Protein AF-A0A7J2HMY9-F1 (afdb_monomer_lite)

Secondary structure (DSSP, 8-state):
----EEESHHHHHHHTTSSS-EEEEEE--SHHHHHHHTS-TT-EEEEEE-

Foldseek 3Di:
DPAAEAEEDVSCVVPVPPPDWYWYFYQAADPVVCVVQVHDHRDTDTDIDD

Sequence (50 aa):
YDMVISKGQGNYESLSDFKRKIFFLLVVKCPLVARDIGEEVGKLVLKVKK

pLDDT: mean 95.29, std 5.15, range [71.25, 98.5]

Structure (mmCIF, N/CA/C/O backbone):
data_AF-A0A7J2HMY9-F1
#
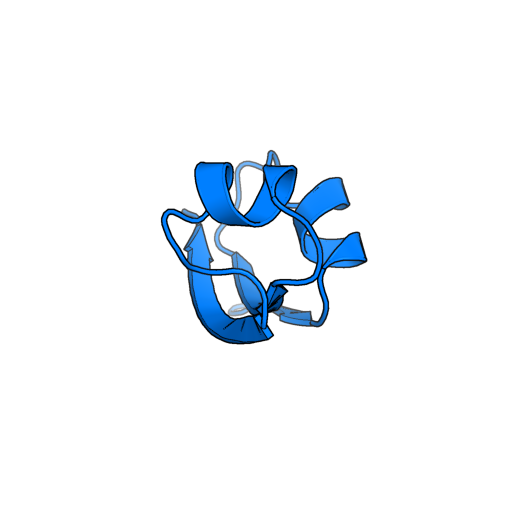_entry.id   AF-A0A7J2HMY9-F1
#
loop_
_atom_site.group_PDB
_atom_site.id
_atom_site.type_symbol
_atom_s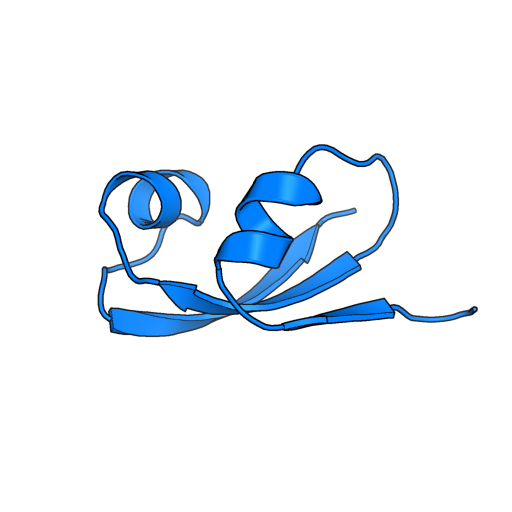ite.label_atom_id
_atom_site.label_alt_id
_atom_site.label_comp_id
_atom_site.label_asym_id
_atom_site.label_entity_id
_atom_site.label_seq_id
_atom_site.pdbx_PDB_ins_code
_atom_site.Cartn_x
_atom_site.Cartn_y
_atom_site.Cartn_z
_atom_site.occupancy
_atom_site.B_iso_or_equiv
_atom_site.auth_seq_id
_atom_site.auth_comp_id
_atom_site.auth_asym_id
_atom_site.auth_atom_id
_atom_site.pdbx_PDB_model_num
ATOM 1 N N . TYR A 1 1 ? 16.994 -1.305 -12.291 1.00 71.25 1 TYR A N 1
ATOM 2 C CA . TYR A 1 1 ? 16.631 -2.177 -11.155 1.00 71.25 1 TYR A CA 1
ATOM 3 C C . TYR A 1 1 ? 15.682 -3.236 -11.668 1.00 71.25 1 TYR A C 1
ATOM 5 O O . TYR A 1 1 ? 14.734 -2.872 -12.356 1.00 71.25 1 TYR A O 1
ATOM 13 N N . ASP A 1 2 ? 15.906 -4.496 -11.320 1.00 87.56 2 ASP A N 1
ATOM 14 C CA . ASP A 1 2 ? 15.106 -5.622 -11.828 1.00 87.56 2 ASP A CA 1
ATOM 15 C C . ASP A 1 2 ? 13.780 -5.807 -11.071 1.00 87.56 2 ASP A C 1
ATOM 17 O O . ASP A 1 2 ? 12.818 -6.369 -11.592 1.00 87.56 2 ASP A O 1
ATOM 21 N N . MET A 1 3 ? 13.697 -5.286 -9.842 1.00 92.19 3 MET A N 1
ATOM 22 C CA . MET A 1 3 ? 12.507 -5.334 -8.993 1.00 92.19 3 MET A CA 1
ATOM 23 C C . MET A 1 3 ? 12.409 -4.074 -8.130 1.00 92.19 3 MET A C 1
ATOM 25 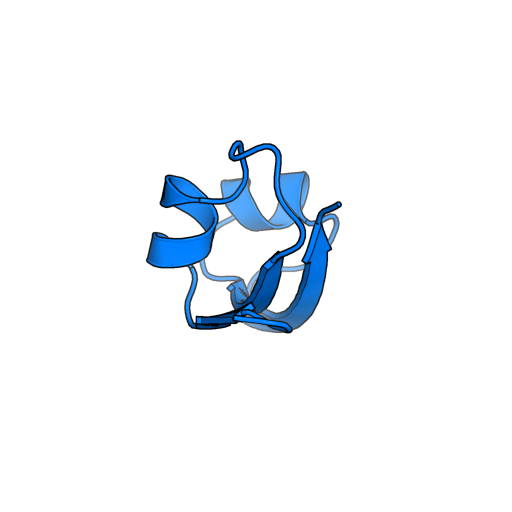O O . MET A 1 3 ? 13.420 -3.580 -7.633 1.00 92.19 3 MET A O 1
ATOM 29 N N . VAL A 1 4 ? 11.187 -3.572 -7.916 1.00 94.69 4 VAL A N 1
ATOM 30 C CA . VAL A 1 4 ? 10.922 -2.511 -6.935 1.00 94.69 4 VAL A CA 1
ATOM 31 C C . VAL A 1 4 ? 9.836 -2.928 -5.959 1.00 94.69 4 VAL A C 1
ATOM 33 O O . VAL A 1 4 ? 8.725 -3.264 -6.368 1.00 94.69 4 VAL A O 1
ATOM 36 N N . ILE A 1 5 ? 10.161 -2.824 -4.670 1.00 96.50 5 ILE A N 1
ATOM 37 C CA . ILE A 1 5 ? 9.224 -2.973 -3.560 1.00 96.50 5 ILE A CA 1
ATOM 38 C C . ILE A 1 5 ? 8.973 -1.589 -2.960 1.00 96.50 5 ILE A C 1
ATOM 40 O O . ILE A 1 5 ? 9.881 -0.941 -2.446 1.00 96.50 5 ILE A O 1
ATOM 44 N N . SER A 1 6 ? 7.729 -1.144 -3.036 1.00 97.25 6 SER A N 1
ATOM 45 C CA . SER A 1 6 ? 7.232 0.114 -2.500 1.00 97.25 6 SER A CA 1
ATOM 46 C C . SER A 1 6 ? 6.460 -0.159 -1.210 1.00 97.25 6 SER A C 1
ATOM 48 O O . SER A 1 6 ? 5.570 -1.010 -1.194 1.00 97.25 6 SER A O 1
ATOM 50 N N . LYS A 1 7 ? 6.809 0.514 -0.106 1.00 97.88 7 LYS A N 1
ATOM 51 C CA . LYS A 1 7 ? 6.210 0.239 1.212 1.00 97.88 7 LYS A CA 1
ATOM 52 C C . LYS A 1 7 ? 5.303 1.358 1.699 1.00 97.88 7 LYS A C 1
ATOM 54 O O . LYS A 1 7 ? 5.661 2.526 1.607 1.00 97.88 7 LYS A O 1
ATOM 59 N N . GLY A 1 8 ? 4.185 0.985 2.314 1.00 97.88 8 GLY A N 1
ATOM 60 C CA . GLY A 1 8 ? 3.238 1.916 2.927 1.00 97.88 8 GLY A CA 1
ATOM 61 C C . GLY A 1 8 ? 2.224 2.513 1.947 1.00 97.88 8 GLY A C 1
ATOM 62 O O . GLY A 1 8 ? 2.423 2.522 0.735 1.00 97.88 8 GLY A O 1
ATOM 63 N N . GLN A 1 9 ? 1.115 3.012 2.501 1.00 98.19 9 GLN A N 1
ATOM 64 C CA . GLN A 1 9 ? -0.021 3.494 1.713 1.00 98.19 9 GLN A CA 1
ATOM 65 C C . GLN A 1 9 ? 0.285 4.769 0.915 1.00 98.19 9 GLN A C 1
ATOM 67 O O . GLN A 1 9 ? -0.088 4.841 -0.245 1.00 98.19 9 GLN A O 1
ATOM 72 N N . GLY A 1 10 ? 1.027 5.731 1.476 1.00 98.00 10 GLY A N 1
ATOM 73 C CA . GLY A 1 10 ? 1.360 6.964 0.747 1.00 98.00 10 GLY A CA 1
ATOM 74 C C . GLY A 1 10 ? 2.125 6.693 -0.554 1.00 98.00 10 GLY A C 1
ATOM 75 O O . GLY A 1 10 ? 1.819 7.271 -1.591 1.00 98.00 10 GLY A O 1
ATOM 76 N N . ASN A 1 11 ? 3.045 5.721 -0.543 1.00 97.75 11 ASN A N 1
ATOM 77 C CA . ASN A 1 11 ? 3.737 5.327 -1.767 1.00 97.75 11 ASN A CA 1
ATOM 78 C C . ASN A 1 11 ? 2.817 4.601 -2.760 1.00 97.75 11 ASN A C 1
ATOM 80 O O . ASN A 1 11 ? 3.033 4.703 -3.963 1.00 97.75 11 ASN A O 1
ATOM 84 N N . TYR A 1 12 ? 1.811 3.862 -2.283 1.00 97.50 12 TYR A N 1
ATOM 85 C CA . TYR A 1 12 ? 0.772 3.307 -3.151 1.00 97.50 12 TYR A CA 1
ATOM 86 C C . TYR A 1 12 ? -0.025 4.426 -3.824 1.00 97.50 12 TYR A C 1
ATOM 88 O O . TYR A 1 12 ? -0.133 4.445 -5.044 1.00 97.50 12 TYR A O 1
ATOM 96 N N . GLU A 1 13 ? -0.500 5.402 -3.056 1.00 97.19 13 GLU A N 1
ATOM 97 C CA . GLU A 1 13 ? -1.265 6.538 -3.577 1.00 97.19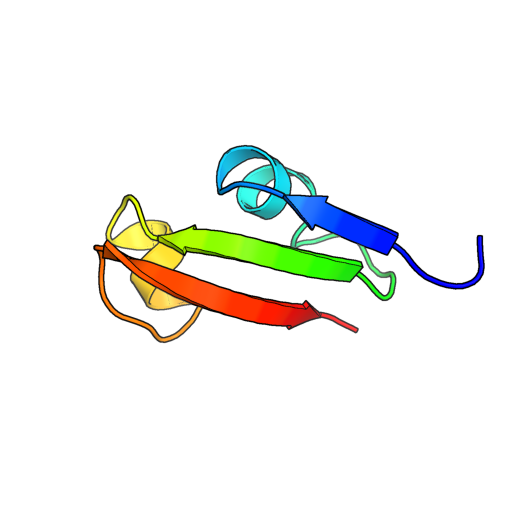 13 GLU A CA 1
ATOM 98 C C . GLU A 1 13 ? -0.476 7.328 -4.632 1.00 97.19 13 GLU A C 1
ATOM 100 O O . GLU A 1 13 ? -1.020 7.656 -5.678 1.00 97.19 13 GLU A O 1
ATOM 105 N N . SER A 1 14 ? 0.823 7.570 -4.417 1.00 96.88 14 SER A N 1
ATOM 106 C CA . SER A 1 14 ? 1.649 8.328 -5.373 1.00 96.88 14 SER A CA 1
ATOM 107 C C . SER A 1 14 ? 2.111 7.533 -6.599 1.00 96.88 14 SER A C 1
ATOM 109 O O . SER A 1 14 ? 2.363 8.124 -7.646 1.00 96.88 14 SER A O 1
ATOM 111 N N . LEU A 1 15 ? 2.300 6.213 -6.478 1.00 96.25 15 LEU A N 1
ATOM 112 C CA . LEU A 1 15 ? 2.953 5.403 -7.520 1.00 96.25 15 LEU A CA 1
ATOM 113 C C . LEU A 1 15 ? 2.030 4.385 -8.185 1.00 96.25 15 LEU A C 1
ATOM 115 O O . LEU A 1 15 ? 2.453 3.732 -9.137 1.00 96.25 15 LEU A O 1
ATOM 119 N N . SER A 1 16 ? 0.804 4.201 -7.698 1.00 93.75 16 SER A N 1
ATOM 120 C CA . SER A 1 16 ? -0.104 3.193 -8.244 1.00 93.75 16 SER A CA 1
ATOM 121 C C . SER A 1 16 ? -0.446 3.461 -9.711 1.00 93.75 16 SER A C 1
ATOM 123 O O . SER A 1 16 ? -0.637 2.506 -10.449 1.00 93.75 16 SER A O 1
ATOM 125 N N . ASP A 1 17 ? -0.450 4.698 -10.192 1.00 93.69 17 ASP A N 1
ATOM 126 C CA . ASP A 1 17 ? -0.775 4.985 -11.600 1.00 93.69 17 ASP A CA 1
ATOM 127 C C . ASP A 1 17 ? 0.437 4.981 -12.544 1.00 93.69 17 ASP A C 1
ATOM 129 O O . ASP A 1 17 ? 0.303 5.179 -13.754 1.00 93.69 17 ASP A O 1
ATOM 133 N N . PHE A 1 18 ? 1.638 4.700 -12.029 1.00 92.12 18 PHE A N 1
ATOM 134 C CA . PHE A 1 18 ? 2.827 4.580 -12.867 1.00 92.12 18 PHE A CA 1
ATOM 135 C C . PHE A 1 18 ? 2.796 3.290 -13.690 1.00 92.12 18 PHE A C 1
ATOM 137 O O . PHE A 1 18 ? 2.665 2.191 -13.154 1.00 92.12 18 PHE A O 1
ATOM 144 N N . LYS A 1 19 ? 3.029 3.417 -15.003 1.00 88.69 19 LYS A N 1
ATOM 145 C CA . LYS A 1 19 ? 3.146 2.292 -15.945 1.00 88.69 19 LYS A CA 1
ATOM 146 C C . LYS A 1 19 ? 4.494 1.581 -15.810 1.00 88.69 19 LYS A C 1
ATOM 148 O O . LYS A 1 19 ? 5.355 1.677 -16.684 1.00 88.69 19 LYS A O 1
ATOM 153 N N . ARG A 1 20 ? 4.706 0.911 -14.680 1.00 89.62 20 ARG A N 1
ATOM 154 C CA . ARG A 1 20 ? 5.828 -0.005 -14.464 1.00 89.62 20 ARG A CA 1
ATOM 155 C C . ARG A 1 20 ? 5.463 -1.046 -13.413 1.00 89.62 20 ARG A C 1
ATOM 157 O O . ARG A 1 20 ? 4.679 -0.782 -12.506 1.00 89.62 20 ARG A O 1
ATOM 164 N N . LYS A 1 21 ? 6.166 -2.176 -13.443 1.00 93.88 21 LYS A N 1
ATOM 165 C CA . LYS A 1 21 ? 6.008 -3.227 -12.439 1.00 93.88 21 LYS A CA 1
ATOM 166 C C . LYS A 1 21 ? 6.506 -2.768 -11.060 1.00 93.88 21 LYS A C 1
ATOM 168 O O . LYS A 1 21 ? 7.711 -2.600 -10.862 1.00 93.88 21 LYS A O 1
ATOM 173 N N . ILE A 1 22 ? 5.589 -2.601 -10.105 1.00 95.94 22 ILE A N 1
ATOM 174 C CA . ILE A 1 22 ? 5.882 -2.265 -8.700 1.00 95.94 22 ILE A CA 1
ATOM 175 C C . ILE A 1 22 ? 5.148 -3.249 -7.784 1.00 95.94 22 ILE A C 1
ATOM 177 O O . ILE A 1 22 ? 3.968 -3.552 -7.979 1.00 95.94 22 ILE A O 1
ATOM 181 N N . PHE A 1 23 ? 5.855 -3.738 -6.768 1.00 97.06 23 PHE A N 1
ATOM 182 C CA . PHE A 1 23 ? 5.297 -4.549 -5.691 1.00 97.06 23 PHE A CA 1
ATOM 183 C C . PHE A 1 23 ? 5.004 -3.643 -4.498 1.00 97.06 23 PHE A C 1
ATOM 185 O O . PHE A 1 23 ? 5.912 -3.003 -3.977 1.00 97.06 23 PHE A O 1
ATOM 192 N N . PHE A 1 24 ? 3.755 -3.578 -4.058 1.00 97.75 24 PHE A N 1
ATOM 193 C CA . PHE A 1 24 ? 3.327 -2.738 -2.948 1.00 97.75 24 PHE A CA 1
ATOM 194 C C . PHE A 1 24 ? 3.111 -3.579 -1.695 1.00 97.75 24 PHE A C 1
ATOM 196 O O . PHE A 1 24 ? 2.267 -4.471 -1.698 1.00 97.75 24 PHE A O 1
ATOM 203 N N . LEU A 1 25 ? 3.855 -3.278 -0.630 1.00 98.38 25 LEU A N 1
ATOM 204 C CA . LEU A 1 25 ? 3.683 -3.871 0.695 1.00 98.38 25 LEU A CA 1
ATOM 205 C C . LEU A 1 25 ? 3.144 -2.807 1.653 1.00 98.38 25 LEU A C 1
ATOM 207 O O . LEU A 1 25 ? 3.875 -1.902 2.066 1.00 98.38 25 LEU A O 1
ATOM 211 N N . LEU A 1 26 ? 1.865 -2.892 2.005 1.00 98.44 26 LEU A N 1
ATOM 212 C CA . LEU A 1 26 ? 1.205 -1.875 2.820 1.00 98.44 26 LEU A CA 1
ATOM 213 C C . LEU A 1 26 ? 0.137 -2.461 3.742 1.00 98.44 26 LEU A C 1
ATOM 215 O O . LEU A 1 26 ? -0.394 -3.537 3.496 1.00 98.44 26 LEU A O 1
ATOM 219 N N . VAL A 1 27 ? -0.200 -1.701 4.782 1.00 98.50 27 VAL A N 1
ATOM 220 C CA . VAL A 1 27 ? -1.457 -1.859 5.518 1.00 98.50 27 VAL A CA 1
ATOM 221 C C . VAL A 1 27 ? -2.456 -0.871 4.930 1.00 98.50 27 VAL A C 1
ATOM 223 O O . VAL A 1 27 ? -2.117 0.305 4.770 1.00 98.50 27 VAL A O 1
ATOM 226 N N . VAL A 1 28 ? -3.662 -1.335 4.611 1.00 98.38 28 VAL A N 1
ATOM 227 C CA . VAL A 1 28 ? -4.760 -0.481 4.139 1.00 98.38 28 VAL A CA 1
ATOM 228 C C . VAL A 1 28 ? -5.264 0.368 5.308 1.00 98.38 28 VAL A C 1
ATOM 230 O O . VAL A 1 28 ? -5.676 -0.166 6.331 1.00 98.38 28 VAL A O 1
ATOM 233 N N . LYS A 1 29 ? -5.230 1.694 5.186 1.00 98.06 29 LYS A N 1
ATOM 234 C CA . LYS A 1 29 ? -5.564 2.647 6.260 1.00 98.06 29 LYS A CA 1
ATOM 235 C C . LYS A 1 29 ? -6.868 3.405 6.037 1.00 98.06 29 LYS A C 1
ATOM 237 O O . LYS A 1 29 ? -7.372 3.994 6.986 1.00 98.06 29 LYS A O 1
ATOM 242 N N . CYS A 1 30 ? -7.407 3.432 4.818 1.00 98.19 30 CYS A N 1
ATOM 243 C CA . CYS A 1 30 ? -8.636 4.171 4.527 1.00 98.19 30 CYS A CA 1
ATOM 244 C C . CYS A 1 30 ? -9.567 3.432 3.547 1.00 98.19 30 CYS A C 1
ATOM 246 O O . CYS A 1 30 ? -9.092 2.645 2.723 1.00 98.19 30 CYS A O 1
ATOM 248 N N . PRO A 1 31 ? -10.888 3.708 3.587 1.00 98.19 31 PRO A N 1
ATOM 249 C CA . PRO A 1 31 ? -11.864 3.068 2.701 1.00 98.19 31 PRO A CA 1
ATOM 250 C C . PRO A 1 31 ? -11.616 3.303 1.206 1.00 98.19 31 PRO A C 1
ATOM 252 O O . PRO A 1 31 ? -12.021 2.490 0.382 1.00 98.19 31 PRO A O 1
ATOM 255 N N . LEU A 1 32 ? -10.966 4.412 0.842 1.00 97.75 32 LEU A N 1
ATOM 256 C CA . LEU A 1 32 ? -10.667 4.732 -0.553 1.00 97.75 32 LEU A CA 1
ATOM 257 C C . LEU A 1 32 ? -9.654 3.742 -1.138 1.00 97.75 32 LEU A C 1
ATOM 259 O O . LEU A 1 32 ? -9.926 3.113 -2.156 1.00 97.75 32 LEU A O 1
ATOM 263 N N . VAL A 1 33 ? -8.534 3.535 -0.443 1.00 97.38 33 VAL A N 1
ATOM 264 C CA . VAL A 1 33 ? -7.520 2.556 -0.855 1.00 97.38 33 VAL A CA 1
ATOM 265 C C . VAL A 1 33 ? -8.040 1.124 -0.710 1.00 97.38 33 VAL A C 1
ATOM 267 O O . VAL A 1 33 ? -7.735 0.284 -1.548 1.00 97.38 33 VAL A O 1
ATOM 270 N N . ALA A 1 34 ? -8.869 0.849 0.300 1.00 98.06 34 ALA A N 1
ATOM 271 C CA . ALA A 1 34 ? -9.544 -0.439 0.472 1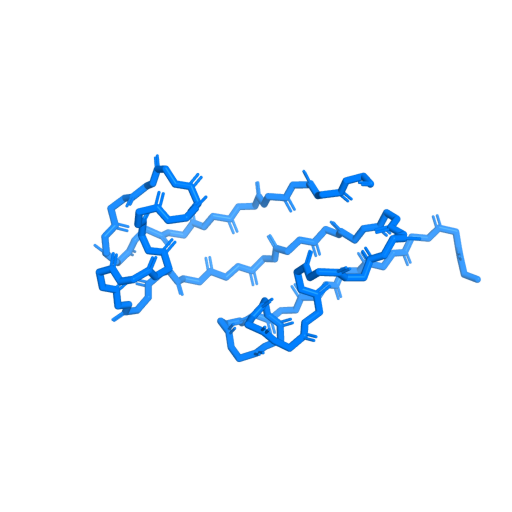.00 98.06 34 ALA A CA 1
ATOM 272 C C . ALA A 1 34 ? -10.333 -0.848 -0.787 1.00 98.06 34 ALA A C 1
ATOM 274 O O . ALA A 1 34 ? -10.134 -1.936 -1.327 1.00 98.06 34 ALA A O 1
ATOM 275 N N . ARG A 1 35 ? -11.160 0.066 -1.314 1.00 97.88 35 ARG A N 1
ATOM 276 C CA . ARG A 1 35 ? -11.947 -0.158 -2.539 1.00 97.88 35 ARG A CA 1
ATOM 277 C C . ARG A 1 35 ? -11.074 -0.347 -3.776 1.00 97.88 35 ARG A C 1
ATOM 279 O O . ARG A 1 35 ? -11.355 -1.234 -4.570 1.00 97.88 35 ARG A O 1
ATOM 286 N N . ASP A 1 36 ? -10.030 0.463 -3.924 1.00 96.25 36 ASP A N 1
ATOM 287 C CA . ASP A 1 36 ? -9.120 0.388 -5.073 1.00 96.25 36 ASP A CA 1
ATOM 288 C C . ASP A 1 36 ? -8.282 -0.907 -5.078 1.00 96.25 36 ASP A C 1
ATOM 290 O O . ASP A 1 36 ? -8.071 -1.551 -6.108 1.00 96.25 36 ASP A O 1
ATOM 294 N N . ILE A 1 37 ? -7.836 -1.347 -3.900 1.00 96.00 37 ILE A N 1
ATOM 295 C CA . ILE A 1 37 ? -7.080 -2.592 -3.750 1.00 96.00 37 ILE A CA 1
ATOM 296 C C . ILE A 1 37 ? -7.993 -3.820 -3.846 1.00 96.00 37 ILE A C 1
ATOM 298 O O . ILE A 1 37 ? -7.525 -4.840 -4.364 1.00 96.00 37 ILE A O 1
ATOM 302 N N . GLY A 1 38 ? -9.256 -3.699 -3.422 1.00 97.12 38 GLY A N 1
ATOM 303 C CA . GLY A 1 38 ? -10.229 -4.789 -3.307 1.00 97.12 38 GLY A CA 1
ATOM 304 C C . GLY A 1 38 ? -10.129 -5.534 -1.973 1.00 97.12 38 GLY A C 1
ATOM 305 O O . GLY A 1 38 ? -10.311 -6.745 -1.941 1.00 97.12 38 GLY A O 1
ATOM 306 N N . GLU A 1 39 ? -9.767 -4.832 -0.898 1.00 97.56 39 GLU A N 1
ATOM 307 C CA . GLU A 1 39 ? -9.463 -5.406 0.417 1.00 97.56 39 GLU A CA 1
ATOM 308 C C . GLU A 1 39 ? -10.054 -4.574 1.559 1.00 97.56 39 GLU A C 1
ATOM 310 O O . GLU A 1 39 ? -10.511 -3.455 1.350 1.00 97.56 39 GLU A O 1
ATOM 315 N N . GLU A 1 40 ? -10.037 -5.101 2.783 1.00 98.06 40 GLU A N 1
ATOM 316 C CA . GLU A 1 40 ? -10.564 -4.416 3.970 1.00 98.06 40 GLU A CA 1
ATOM 317 C C . GLU A 1 40 ? -9.560 -3.435 4.605 1.00 98.06 40 GLU A C 1
ATOM 319 O O . GLU A 1 40 ? -8.339 -3.612 4.535 1.00 98.06 40 GLU A O 1
ATOM 324 N N . VAL A 1 41 ? -10.076 -2.398 5.280 1.00 98.44 41 VAL A N 1
ATOM 325 C CA . VAL A 1 41 ? -9.251 -1.490 6.098 1.00 98.44 41 VAL A CA 1
ATOM 326 C C . VAL A 1 41 ? -8.615 -2.276 7.247 1.00 98.44 41 VAL A C 1
ATOM 328 O O . VAL A 1 41 ? -9.273 -3.061 7.917 1.00 98.44 41 VAL A O 1
ATOM 331 N N . GLY A 1 42 ? -7.326 -2.049 7.484 1.00 98.12 42 GLY A N 1
ATOM 332 C CA . GLY A 1 42 ? -6.514 -2.762 8.468 1.00 98.12 42 GLY A CA 1
ATOM 333 C C . GLY A 1 42 ? -5.782 -3.981 7.905 1.00 98.12 42 GLY A C 1
ATOM 334 O O . GLY A 1 42 ? -4.868 -4.483 8.560 1.00 98.12 42 GLY A O 1
ATOM 335 N N . LYS A 1 43 ? -6.102 -4.439 6.685 1.00 98.38 43 LYS A N 1
ATOM 336 C CA . LYS A 1 43 ? -5.449 -5.614 6.095 1.00 98.38 43 LYS A CA 1
ATOM 337 C C . LYS A 1 43 ? -4.009 -5.309 5.674 1.00 98.38 43 LYS A C 1
ATOM 339 O O . LYS A 1 43 ? -3.738 -4.290 5.032 1.00 98.38 43 LYS A O 1
ATOM 344 N N . LEU A 1 44 ? -3.089 -6.219 6.003 1.00 98.31 44 LEU A N 1
ATOM 345 C CA . LEU A 1 44 ? -1.741 -6.258 5.431 1.00 98.31 44 LEU A CA 1
ATOM 346 C C . LEU A 1 44 ? -1.808 -6.886 4.034 1.00 98.31 44 LEU A C 1
ATOM 348 O O . LEU A 1 44 ? -2.270 -8.014 3.878 1.00 98.31 44 LEU A O 1
ATOM 352 N N . VAL A 1 45 ? -1.330 -6.159 3.027 1.00 97.44 45 VAL A N 1
ATOM 353 C CA . VAL A 1 45 ? -1.457 -6.523 1.614 1.00 97.44 45 VAL A CA 1
ATOM 354 C C . VAL A 1 45 ? -0.095 -6.490 0.926 1.00 97.44 45 VAL A C 1
ATOM 356 O O . VAL A 1 45 ? 0.678 -5.542 1.089 1.00 97.44 45 VAL A O 1
ATOM 359 N N . LEU A 1 46 ? 0.155 -7.510 0.101 1.00 97.44 46 LEU A N 1
ATOM 360 C CA . LEU A 1 46 ? 1.183 -7.512 -0.937 1.00 97.44 46 LEU A CA 1
ATOM 361 C C . LEU A 1 46 ? 0.493 -7.502 -2.310 1.00 97.44 46 LEU A C 1
ATOM 363 O O . LEU A 1 46 ? -0.072 -8.512 -2.724 1.00 97.44 46 LEU A O 1
ATOM 367 N N . LYS A 1 47 ? 0.532 -6.370 -3.022 1.00 95.12 47 LYS A N 1
ATOM 368 C CA . LYS A 1 47 ? -0.112 -6.202 -4.339 1.00 95.12 47 LYS A CA 1
ATOM 369 C C . LYS A 1 47 ? 0.922 -5.983 -5.434 1.00 95.12 47 LYS A C 1
ATOM 371 O O . LYS A 1 47 ? 1.861 -5.212 -5.264 1.00 95.12 47 LYS A O 1
ATOM 376 N N . VAL A 1 48 ? 0.729 -6.626 -6.582 1.00 93.25 48 VAL A N 1
ATOM 377 C CA . VAL A 1 48 ? 1.558 -6.418 -7.776 1.00 93.25 48 VAL A CA 1
ATOM 378 C C . VAL A 1 48 ? 0.755 -5.619 -8.790 1.00 93.25 48 VAL A C 1
ATOM 380 O O . VAL A 1 48 ? -0.299 -6.081 -9.225 1.00 93.25 48 VAL A O 1
ATO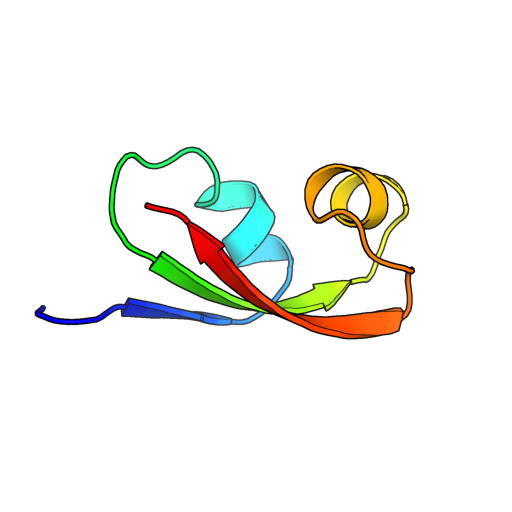M 383 N N . LYS A 1 49 ? 1.253 -4.442 -9.180 1.00 86.00 49 LYS A N 1
ATOM 384 C CA . LYS A 1 49 ? 0.719 -3.683 -10.321 1.00 86.00 49 LYS A CA 1
ATOM 385 C C . LYS A 1 49 ? 1.720 -3.786 -11.473 1.00 86.00 49 LYS A C 1
ATOM 387 O O . LYS A 1 49 ? 2.929 -3.714 -11.235 1.00 86.00 49 LYS A O 1
ATOM 392 N N . LYS A 1 50 ? 1.219 -4.081 -12.674 1.00 78.56 50 LYS A N 1
ATOM 393 C CA . LYS A 1 50 ? 2.010 -4.265 -13.900 1.00 78.56 50 LYS A CA 1
ATOM 394 C C . LYS A 1 50 ? 1.921 -3.020 -14.765 1.00 78.56 50 LYS A C 1
ATOM 396 O O . LYS A 1 50 ? 0.798 -2.481 -14.853 1.00 78.56 50 LYS A O 1
#

Radius of gyration: 10.28 Å; chains: 1; bounding box: 29×16×24 Å